Protein AF-A0A2T2XIF0-F1 (afdb_monomer_lite)

Organism: NCBI:txid453960

Sequence (119 aa):
MESYVVDMETAVRLLPELEDFLNPTNQALRNINMGKMDHLPYYHAVPEIHVFMQAELSPQGPGRPPAVGHWQLLITKDNEPFQVCLHGKIKGSAERAEVIFVCPNSEAEELVAREAKKS

pLDDT: mean 72.44, std 9.84, range [50.06, 86.56]

Radius of gyration: 15.43 Å; chains: 1; bounding box: 38×29×46 Å

Foldseek 3Di:
DDKDWADPVLVCVLPVVCPVPVVVVVVCVVCLQVLNPDDDPDDDDDVQKDKDKDFDWADPDPPGGTHGQKMKIWIGGPPQQWIWIWIWHDDPPDIDTIIMIGHPDPVNVVSSVVSRVVD

Structure (mmCIF, N/CA/C/O backbone):
data_AF-A0A2T2XIF0-F1
#
_entry.id   AF-A0A2T2XIF0-F1
#
loop_
_atom_site.group_PDB
_atom_site.id
_atom_site.type_symbol
_atom_site.label_atom_id
_atom_site.label_alt_id
_atom_site.label_comp_id
_atom_site.label_asym_id
_atom_site.label_entity_id
_atom_site.label_seq_id
_atom_site.pdbx_PDB_ins_code
_atom_site.Cartn_x
_atom_site.Cartn_y
_atom_site.Cartn_z
_atom_site.occupancy
_atom_site.B_iso_or_equiv
_atom_site.auth_seq_id
_atom_site.auth_comp_id
_atom_site.auth_asym_id
_atom_site.auth_atom_id
_atom_site.pdbx_PDB_model_num
ATOM 1 N N . MET A 1 1 ? -4.756 14.464 10.031 1.00 56.12 1 MET A N 1
ATOM 2 C CA . MET A 1 1 ? -4.453 13.132 9.486 1.00 56.12 1 MET A CA 1
ATOM 3 C C . MET A 1 1 ? -3.120 12.751 10.077 1.00 56.12 1 MET A C 1
ATOM 5 O O . MET A 1 1 ? -2.102 13.282 9.643 1.00 56.12 1 MET A O 1
ATOM 9 N N . GLU A 1 2 ? -3.157 11.980 11.156 1.00 66.81 2 GLU A N 1
ATOM 10 C CA . GLU A 1 2 ? -1.947 11.447 11.769 1.00 66.81 2 GLU A CA 1
ATOM 11 C C . GLU A 1 2 ? -1.558 10.131 11.090 1.00 66.81 2 GLU A C 1
ATOM 13 O O . GLU A 1 2 ? -2.391 9.427 10.510 1.00 66.81 2 GLU A O 1
ATOM 18 N N . SER A 1 3 ? -0.262 9.832 11.106 1.00 69.88 3 SER A N 1
ATOM 19 C CA . SER A 1 3 ? 0.300 8.649 10.464 1.00 69.88 3 SER A CA 1
ATOM 20 C C . SER A 1 3 ? 1.213 7.910 11.430 1.00 69.88 3 SER A C 1
ATOM 22 O O . SER A 1 3 ? 2.101 8.529 12.019 1.00 69.88 3 SER A O 1
ATOM 24 N N . TYR A 1 4 ? 1.036 6.596 11.541 1.00 71.56 4 TYR A N 1
ATOM 25 C CA . TYR A 1 4 ? 1.831 5.741 12.421 1.00 71.56 4 TYR A CA 1
ATOM 26 C C . TYR A 1 4 ? 2.766 4.877 11.591 1.00 71.56 4 TYR A C 1
ATOM 28 O O . TYR A 1 4 ? 2.304 4.105 10.756 1.00 71.56 4 TYR A O 1
ATOM 36 N N . VAL A 1 5 ? 4.073 4.989 11.826 1.00 74.56 5 VAL A N 1
ATOM 37 C CA . VAL A 1 5 ? 5.046 4.046 11.263 1.00 74.56 5 VAL A CA 1
ATOM 38 C C . VAL A 1 5 ? 5.090 2.830 12.176 1.00 74.56 5 VAL A C 1
ATOM 40 O O . VAL A 1 5 ? 5.377 2.972 13.365 1.00 74.56 5 VAL A O 1
ATOM 43 N N . VAL A 1 6 ? 4.821 1.650 11.632 1.00 71.69 6 VAL A N 1
ATOM 44 C CA . VAL A 1 6 ? 4.910 0.388 12.371 1.00 71.69 6 VAL A CA 1
ATOM 45 C C . VAL A 1 6 ? 5.764 -0.619 11.607 1.00 71.69 6 VAL A C 1
ATOM 47 O O . VAL A 1 6 ? 6.009 -0.480 10.407 1.00 71.69 6 VAL A O 1
ATOM 50 N N . ASP A 1 7 ? 6.262 -1.624 12.319 1.00 75.38 7 ASP A N 1
ATOM 51 C CA . ASP A 1 7 ? 6.956 -2.748 11.700 1.00 75.38 7 ASP A CA 1
ATOM 52 C C . ASP A 1 7 ? 5.975 -3.705 10.991 1.00 75.38 7 ASP A C 1
ATOM 54 O O . ASP A 1 7 ? 4.753 -3.638 11.152 1.00 75.38 7 ASP A O 1
ATOM 58 N N . MET A 1 8 ? 6.522 -4.603 10.167 1.00 71.38 8 MET A N 1
ATOM 59 C CA . MET A 1 8 ? 5.719 -5.561 9.400 1.00 71.38 8 MET A CA 1
ATOM 60 C C . MET A 1 8 ? 4.955 -6.536 10.308 1.00 71.38 8 MET A C 1
ATOM 62 O O . MET A 1 8 ? 3.833 -6.916 9.991 1.00 71.38 8 MET A O 1
ATOM 66 N N . GLU A 1 9 ? 5.533 -6.911 11.451 1.00 74.88 9 GLU A N 1
ATOM 67 C CA . GLU A 1 9 ? 4.900 -7.821 12.411 1.00 74.88 9 GLU A CA 1
ATOM 68 C C . GLU A 1 9 ? 3.623 -7.206 13.001 1.00 74.88 9 GLU A C 1
ATOM 70 O O . GLU A 1 9 ? 2.576 -7.848 13.077 1.00 74.88 9 GLU A O 1
ATOM 75 N N . THR A 1 10 ? 3.676 -5.921 13.345 1.00 75.94 10 THR A N 1
ATOM 76 C CA . THR A 1 10 ? 2.530 -5.147 13.823 1.00 75.94 10 THR A CA 1
ATOM 77 C C . THR A 1 10 ? 1.476 -4.983 12.735 1.00 75.94 10 THR A C 1
ATOM 79 O O . THR A 1 10 ? 0.287 -5.110 13.023 1.00 75.94 10 THR A O 1
ATOM 82 N N . ALA A 1 11 ? 1.891 -4.759 11.485 1.00 74.75 11 ALA A N 1
ATOM 83 C CA . ALA A 1 11 ? 0.965 -4.665 10.362 1.00 74.75 11 ALA A CA 1
ATOM 84 C C . ALA A 1 11 ? 0.199 -5.977 10.125 1.00 74.75 11 ALA A C 1
ATOM 86 O O . ALA A 1 11 ? -1.016 -5.947 9.946 1.00 74.75 11 ALA A O 1
ATOM 87 N N . VAL A 1 12 ? 0.887 -7.122 10.203 1.00 77.25 12 VAL A N 1
ATOM 88 C CA . VAL A 1 12 ? 0.269 -8.453 10.102 1.00 77.25 12 VAL A CA 1
ATOM 89 C C . VAL A 1 12 ? -0.667 -8.729 11.279 1.00 77.25 12 VAL A C 1
ATOM 91 O O . VAL A 1 12 ? -1.747 -9.260 11.075 1.00 77.25 12 VAL A O 1
ATOM 94 N N . ARG A 1 13 ? -0.334 -8.326 12.512 1.00 79.44 13 ARG A N 1
ATOM 95 C CA . ARG A 1 13 ? -1.270 -8.478 13.647 1.00 79.44 13 ARG A CA 1
ATOM 96 C C . ARG A 1 13 ? -2.560 -7.678 13.475 1.00 79.44 13 ARG A C 1
ATOM 98 O O . ARG A 1 13 ? -3.613 -8.135 13.911 1.00 79.44 13 ARG A O 1
ATOM 105 N N . LEU A 1 14 ? -2.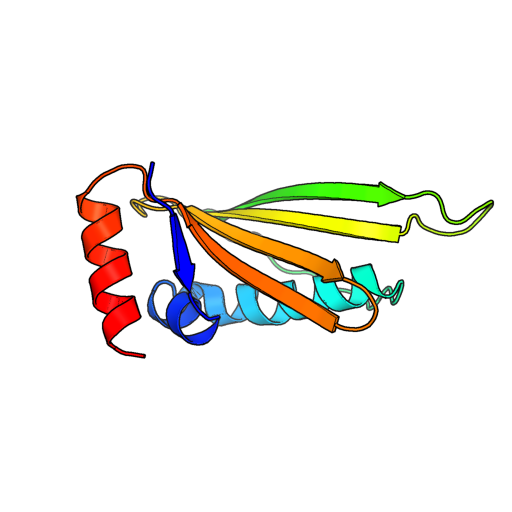465 -6.486 12.889 1.00 73.31 14 LEU A N 1
ATOM 106 C CA . LEU A 1 14 ? -3.614 -5.621 12.621 1.00 73.31 14 LEU A CA 1
ATOM 107 C C . LEU A 1 14 ? -4.482 -6.148 11.474 1.00 73.31 14 LEU A C 1
ATOM 109 O O . LEU A 1 14 ? -5.691 -5.950 11.502 1.00 73.31 14 LEU A O 1
ATOM 113 N N . LEU A 1 15 ? -3.867 -6.810 10.494 1.00 73.50 15 LEU A N 1
ATOM 114 C CA . LEU A 1 15 ? -4.517 -7.335 9.295 1.00 73.50 15 LEU A CA 1
ATOM 115 C C . LEU A 1 15 ? -3.992 -8.750 8.984 1.00 73.50 15 LEU A C 1
ATOM 117 O O . LEU A 1 15 ? -3.238 -8.931 8.021 1.00 73.50 15 LEU A O 1
ATOM 121 N N . PRO A 1 16 ? -4.331 -9.760 9.804 1.00 73.00 16 PRO A N 1
ATOM 122 C CA . PRO A 1 16 ? -3.759 -11.105 9.689 1.00 73.00 16 PRO A CA 1
ATOM 123 C C . PRO A 1 16 ? -4.098 -11.778 8.359 1.00 73.00 16 PRO A C 1
ATOM 125 O O . PRO A 1 16 ? -3.279 -12.498 7.797 1.00 73.00 16 PRO A O 1
ATOM 128 N N . GLU A 1 17 ? -5.262 -11.478 7.788 1.00 70.06 17 GLU A N 1
ATOM 129 C CA . GLU A 1 17 ? -5.657 -11.918 6.449 1.00 70.06 17 GLU A CA 1
ATOM 130 C C . GLU A 1 17 ? -4.758 -11.381 5.323 1.00 70.06 17 GLU A C 1
ATOM 132 O O . GLU A 1 17 ? -4.811 -11.885 4.202 1.00 70.06 17 GLU A O 1
ATOM 137 N N . LEU A 1 18 ? -3.926 -10.374 5.605 1.00 69.69 18 LEU A N 1
ATOM 138 C CA . LEU A 1 18 ? -2.982 -9.811 4.648 1.00 69.69 18 LEU A CA 1
ATOM 139 C C . LEU A 1 18 ? -1.570 -10.375 4.782 1.00 69.69 18 LEU A C 1
ATOM 141 O O . LEU A 1 18 ? -0.707 -9.956 4.016 1.00 69.69 18 LEU A O 1
ATOM 145 N N . GLU A 1 19 ? -1.292 -11.304 5.698 1.00 73.38 19 GLU A N 1
ATOM 146 C CA . GLU A 1 19 ? 0.057 -11.862 5.880 1.00 73.38 19 GLU A CA 1
ATOM 147 C C . GLU A 1 19 ? 0.624 -12.446 4.576 1.00 73.38 19 GLU A C 1
ATOM 149 O O . GLU A 1 19 ? 1.717 -12.069 4.132 1.00 73.38 19 GLU A O 1
ATOM 154 N N . ASP A 1 20 ? -0.177 -13.285 3.915 1.00 68.75 20 ASP A N 1
ATOM 155 C CA . ASP A 1 20 ? 0.149 -13.937 2.642 1.00 68.75 20 ASP A CA 1
ATOM 156 C C . ASP A 1 20 ? 0.221 -12.955 1.461 1.00 68.75 20 ASP A C 1
ATOM 158 O O . ASP A 1 20 ? 0.689 -13.305 0.376 1.00 68.75 20 ASP A O 1
ATOM 162 N N . PHE A 1 21 ? -0.208 -11.707 1.664 1.00 70.00 21 PHE A N 1
ATOM 163 C CA . PHE A 1 21 ? -0.114 -10.634 0.684 1.00 70.00 21 PHE A CA 1
ATOM 164 C C . PHE A 1 21 ? 1.075 -9.705 0.966 1.00 70.00 21 PHE A C 1
ATOM 166 O O . PHE A 1 21 ? 1.902 -9.480 0.082 1.00 70.00 21 PHE A O 1
ATOM 173 N N . LEU A 1 22 ? 1.203 -9.180 2.186 1.00 67.62 22 LEU A N 1
ATOM 174 C CA . LEU A 1 22 ? 2.167 -8.145 2.570 1.00 67.62 22 LEU A CA 1
ATOM 175 C C . LEU A 1 22 ? 3.611 -8.641 2.497 1.00 67.62 22 LEU A C 1
ATOM 177 O O . LEU A 1 22 ? 4.472 -7.940 1.959 1.00 67.62 22 LEU A O 1
ATOM 181 N N . ASN A 1 23 ? 3.880 -9.855 2.986 1.00 69.31 23 ASN A N 1
ATOM 182 C CA . ASN A 1 23 ? 5.233 -10.409 3.009 1.00 69.31 23 ASN A CA 1
ATOM 183 C C . ASN A 1 23 ? 5.765 -10.690 1.586 1.00 69.31 23 ASN A C 1
ATOM 185 O O . ASN A 1 23 ? 6.829 -10.158 1.238 1.00 69.31 23 ASN A O 1
ATOM 189 N N . PRO A 1 24 ? 5.041 -11.425 0.712 1.00 67.62 24 PRO A N 1
ATOM 190 C CA . PRO A 1 24 ? 5.465 -11.624 -0.675 1.00 67.62 24 PRO A CA 1
ATOM 191 C C . PRO A 1 24 ? 5.500 -10.328 -1.487 1.00 67.62 24 PRO A C 1
ATOM 193 O O . PRO A 1 24 ? 6.420 -10.139 -2.281 1.00 67.62 24 PRO A O 1
ATOM 196 N N . THR A 1 25 ? 4.556 -9.408 -1.262 1.00 69.12 25 THR A N 1
ATOM 197 C CA . THR A 1 25 ? 4.512 -8.110 -1.953 1.00 69.12 25 THR A CA 1
ATOM 198 C C . THR A 1 25 ? 5.732 -7.261 -1.611 1.00 69.12 25 THR A C 1
ATOM 200 O O . THR A 1 25 ? 6.410 -6.767 -2.512 1.00 69.12 25 THR A O 1
ATOM 203 N N . ASN A 1 26 ? 6.091 -7.152 -0.329 1.00 67.94 26 ASN A N 1
ATOM 204 C CA . ASN A 1 26 ? 7.296 -6.440 0.090 1.00 67.94 26 ASN A CA 1
ATOM 205 C C . ASN A 1 26 ? 8.561 -7.062 -0.529 1.00 67.94 26 ASN A C 1
ATOM 207 O O . ASN A 1 26 ? 9.413 -6.349 -1.061 1.00 67.94 26 ASN A O 1
ATOM 211 N N . GLN A 1 27 ? 8.670 -8.394 -0.529 1.00 68.69 27 GLN A N 1
ATOM 212 C CA . GLN A 1 27 ? 9.803 -9.091 -1.141 1.00 68.69 27 GLN A CA 1
ATOM 213 C C . GLN A 1 27 ? 9.880 -8.862 -2.660 1.00 68.69 27 GLN A C 1
ATOM 215 O O . GLN A 1 27 ? 10.956 -8.582 -3.192 1.00 68.69 27 GLN A O 1
ATOM 220 N N . ALA A 1 28 ? 8.750 -8.933 -3.362 1.00 65.69 28 ALA A N 1
ATOM 221 C CA . ALA A 1 28 ? 8.678 -8.727 -4.803 1.00 65.69 28 ALA A CA 1
ATOM 222 C C . ALA A 1 28 ? 9.056 -7.301 -5.212 1.00 65.69 28 ALA A C 1
ATOM 224 O O . ALA A 1 28 ? 9.797 -7.103 -6.173 1.00 65.69 28 ALA A O 1
ATOM 225 N N . LEU A 1 29 ? 8.613 -6.299 -4.453 1.00 67.69 29 LEU A N 1
ATOM 226 C CA . LEU A 1 29 ? 8.956 -4.900 -4.710 1.00 67.69 29 LEU A CA 1
ATOM 227 C C . LEU A 1 29 ? 10.439 -4.615 -4.463 1.00 67.69 29 LEU A C 1
ATOM 229 O O . LEU A 1 29 ? 11.048 -3.840 -5.201 1.00 67.69 29 LEU A O 1
ATOM 233 N N . ARG A 1 30 ? 11.057 -5.279 -3.477 1.00 66.00 30 ARG A N 1
ATOM 234 C CA . ARG A 1 30 ? 12.518 -5.243 -3.284 1.00 66.00 30 ARG A CA 1
ATOM 235 C C . ARG A 1 30 ? 13.259 -5.874 -4.467 1.00 66.00 30 ARG A C 1
ATOM 237 O O . ARG A 1 30 ? 14.277 -5.346 -4.909 1.00 66.00 30 ARG A O 1
ATOM 244 N N . ASN A 1 31 ? 12.723 -6.947 -5.048 1.00 64.94 31 ASN A N 1
ATOM 245 C CA . ASN A 1 31 ? 13.307 -7.563 -6.242 1.00 64.94 31 ASN A CA 1
ATOM 246 C C . ASN A 1 31 ? 13.165 -6.660 -7.485 1.00 64.94 31 ASN A C 1
ATOM 248 O O . ASN A 1 31 ? 14.144 -6.489 -8.218 1.00 64.94 31 ASN A O 1
ATOM 252 N N . ILE A 1 32 ? 12.015 -5.992 -7.659 1.00 63.09 32 ILE A N 1
ATOM 253 C CA . ILE A 1 32 ? 11.794 -4.961 -8.694 1.00 63.09 32 ILE A CA 1
ATOM 254 C C . ILE A 1 32 ? 12.815 -3.822 -8.553 1.00 63.09 32 ILE A C 1
ATOM 256 O O . ILE A 1 32 ? 13.446 -3.434 -9.537 1.00 63.09 32 ILE A O 1
ATOM 260 N N . ASN A 1 33 ? 13.041 -3.339 -7.329 1.00 61.47 33 ASN A N 1
ATOM 261 C CA . ASN A 1 33 ? 14.046 -2.320 -7.011 1.00 61.47 33 ASN A CA 1
ATOM 262 C C . ASN A 1 33 ? 15.471 -2.711 -7.451 1.00 61.47 33 ASN A C 1
ATOM 264 O O . ASN A 1 33 ? 16.262 -1.848 -7.828 1.00 61.47 33 ASN A O 1
ATOM 268 N N . MET A 1 34 ? 15.797 -4.006 -7.450 1.00 60.00 34 MET A N 1
ATOM 269 C CA . MET A 1 34 ? 17.093 -4.529 -7.894 1.00 60.00 34 MET A CA 1
ATOM 270 C C . MET A 1 34 ? 17.138 -4.934 -9.377 1.00 60.00 34 MET A C 1
ATOM 272 O O . MET A 1 34 ? 18.141 -5.490 -9.827 1.00 60.00 34 MET A O 1
ATOM 276 N N . GLY A 1 35 ? 16.072 -4.695 -10.148 1.00 55.06 35 GLY A N 1
ATOM 277 C CA . GLY A 1 35 ? 15.981 -5.138 -11.543 1.00 55.06 35 GLY A CA 1
ATOM 278 C C . GLY A 1 35 ? 15.932 -6.663 -11.701 1.00 55.06 35 GLY A C 1
ATOM 279 O O . GLY A 1 35 ? 16.134 -7.175 -12.803 1.00 55.06 35 GLY A O 1
ATOM 280 N N . LYS A 1 36 ? 15.6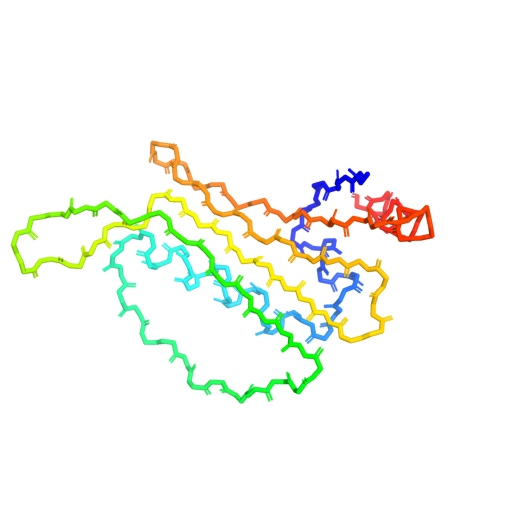67 -7.397 -10.612 1.00 56.62 36 LYS A N 1
ATOM 281 C CA . LYS A 1 36 ? 15.407 -8.835 -10.638 1.00 56.62 36 LYS A CA 1
ATOM 282 C C . LYS A 1 36 ? 13.924 -9.019 -10.929 1.00 56.62 36 LYS A C 1
ATOM 284 O O . LYS A 1 36 ? 13.088 -8.882 -10.041 1.00 56.62 36 LYS A O 1
ATOM 289 N N . MET A 1 37 ? 13.596 -9.283 -12.190 1.00 52.50 37 MET A N 1
ATOM 290 C CA . MET A 1 37 ? 12.246 -9.700 -12.562 1.00 52.50 37 MET A CA 1
ATOM 291 C C . MET A 1 37 ? 12.052 -11.161 -12.161 1.00 52.50 37 MET A C 1
ATOM 293 O O . MET A 1 37 ? 12.125 -12.054 -13.000 1.00 52.50 37 MET A O 1
ATOM 297 N N . ASP A 1 38 ? 11.847 -11.406 -10.869 1.00 53.78 38 ASP A N 1
ATOM 298 C CA . ASP A 1 38 ? 11.310 -12.691 -10.441 1.00 53.78 38 ASP A CA 1
ATOM 299 C C . ASP A 1 38 ? 9.834 -12.745 -10.837 1.00 53.78 38 ASP A C 1
ATOM 301 O O . ASP A 1 38 ? 9.080 -11.787 -10.645 1.00 53.78 38 ASP A O 1
ATOM 305 N N . HIS A 1 39 ? 9.429 -13.862 -11.439 1.00 51.91 39 HIS A N 1
ATOM 306 C CA . HIS A 1 39 ? 8.036 -14.108 -11.776 1.00 51.91 39 HIS A CA 1
ATOM 307 C C . HIS A 1 39 ? 7.205 -14.096 -10.493 1.00 51.91 39 HIS A C 1
ATOM 309 O O . HIS A 1 39 ? 7.329 -14.986 -9.653 1.00 51.91 39 HIS A O 1
ATOM 315 N N . LEU A 1 40 ? 6.355 -13.082 -10.351 1.00 53.44 40 LEU A N 1
ATOM 316 C CA . LEU A 1 40 ? 5.322 -13.083 -9.329 1.00 53.44 40 LEU A CA 1
ATOM 317 C C . LEU A 1 40 ? 4.359 -14.247 -9.604 1.00 53.44 40 LEU A C 1
ATOM 319 O O . LEU A 1 40 ? 3.944 -14.420 -10.756 1.00 53.44 40 LEU A O 1
ATOM 323 N N . PRO A 1 41 ? 3.984 -15.040 -8.585 1.00 55.31 41 PRO A N 1
ATOM 324 C CA . PRO A 1 41 ? 2.869 -15.964 -8.711 1.00 55.31 41 PRO A CA 1
ATOM 325 C C . PRO A 1 4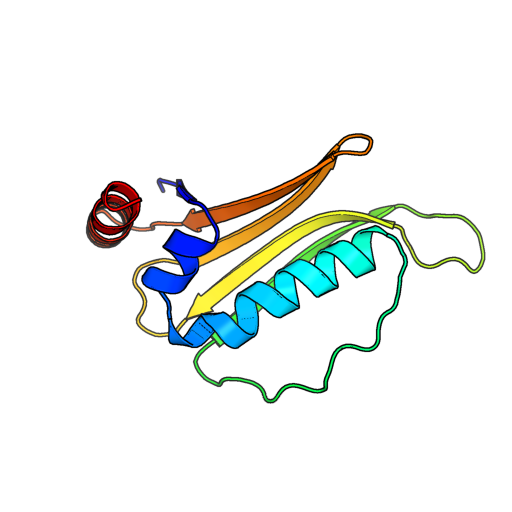1 ? 1.624 -15.206 -9.180 1.00 55.31 41 PRO A C 1
ATOM 327 O O . PRO A 1 41 ? 1.392 -14.061 -8.791 1.00 55.31 41 PRO A O 1
ATOM 330 N N . TYR A 1 42 ? 0.815 -15.836 -10.026 1.00 51.66 42 TYR A N 1
ATOM 331 C CA . TYR A 1 42 ? -0.495 -15.291 -10.355 1.00 51.66 42 TYR A CA 1
ATOM 332 C C . TYR A 1 42 ? -1.392 -15.431 -9.124 1.00 51.66 42 TYR A C 1
ATOM 334 O O . TYR A 1 42 ? -1.754 -16.543 -8.747 1.00 51.66 42 TYR A O 1
ATOM 342 N N . TYR A 1 43 ? -1.725 -14.307 -8.495 1.00 63.66 43 TYR A N 1
ATOM 343 C CA . TYR A 1 43 ? -2.651 -14.261 -7.367 1.00 63.66 43 TYR A CA 1
ATOM 344 C C . TYR A 1 43 ? -4.068 -13.939 -7.843 1.00 63.66 43 TYR A C 1
ATOM 346 O O . TYR A 1 43 ? -4.269 -13.237 -8.838 1.00 63.66 43 TYR A O 1
ATOM 354 N N . HIS A 1 44 ? -5.060 -14.450 -7.117 1.00 63.28 44 HIS A N 1
ATOM 355 C CA . HIS A 1 44 ? -6.447 -14.041 -7.295 1.00 63.28 44 HIS A CA 1
ATOM 356 C C . HIS A 1 44 ? -6.679 -12.692 -6.612 1.00 63.28 44 HIS A C 1
ATOM 358 O O . HIS A 1 44 ? -6.137 -12.437 -5.538 1.00 63.28 44 HIS A O 1
ATOM 364 N N . ALA A 1 45 ? -7.484 -11.831 -7.237 1.00 67.12 45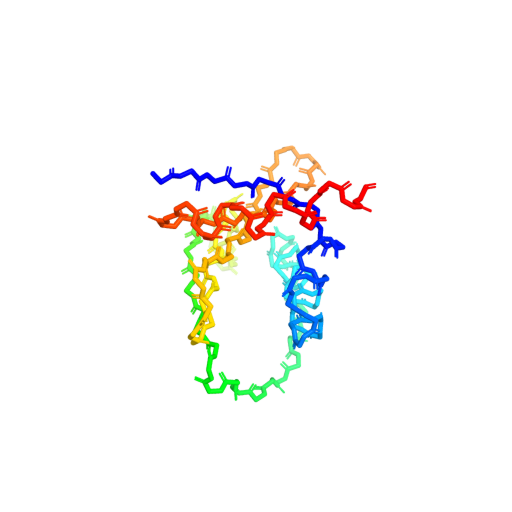 ALA A N 1
ATOM 365 C CA . ALA A 1 45 ? -7.916 -10.595 -6.601 1.00 67.12 45 ALA A CA 1
ATOM 366 C C . ALA A 1 45 ? -8.739 -10.923 -5.349 1.00 67.12 45 ALA A C 1
ATOM 368 O O . ALA A 1 45 ? -9.644 -11.757 -5.409 1.00 67.12 45 ALA A O 1
ATOM 369 N N . VAL A 1 46 ? -8.432 -10.249 -4.244 1.00 77.25 46 VAL A N 1
ATOM 370 C CA . VAL A 1 46 ? -9.256 -10.258 -3.034 1.00 77.25 46 VAL A CA 1
ATOM 371 C C . VAL A 1 46 ? -10.240 -9.088 -3.162 1.00 77.25 46 VAL A C 1
ATOM 373 O O . VAL A 1 46 ? -9.778 -7.948 -3.219 1.00 77.25 46 VAL A O 1
ATOM 376 N N . PRO A 1 47 ? -11.555 -9.334 -3.304 1.00 74.69 47 PRO A N 1
ATOM 377 C CA . PRO A 1 47 ? -12.527 -8.307 -3.693 1.00 74.69 47 PRO A CA 1
ATOM 378 C C . PRO A 1 47 ? -12.551 -7.059 -2.805 1.00 74.69 47 PRO A C 1
ATOM 380 O O . PRO A 1 47 ? -12.726 -5.958 -3.314 1.00 74.69 47 PRO A O 1
ATOM 383 N N . GLU A 1 48 ? -12.362 -7.246 -1.504 1.00 84.06 48 GLU A N 1
ATOM 384 C CA . GLU A 1 48 ? -12.417 -6.217 -0.467 1.00 84.06 48 GLU A CA 1
ATOM 385 C C . GLU A 1 48 ? -11.100 -5.451 -0.283 1.00 84.06 48 GLU A C 1
ATOM 387 O O . GLU A 1 48 ? -11.023 -4.566 0.567 1.00 84.06 48 GLU A O 1
ATOM 392 N N . ILE A 1 49 ? -10.048 -5.800 -1.033 1.00 80.88 49 ILE A N 1
ATOM 393 C CA . ILE A 1 49 ? -8.740 -5.146 -0.962 1.00 80.88 49 ILE A CA 1
ATOM 394 C C . ILE A 1 49 ? -8.494 -4.377 -2.253 1.00 80.88 49 ILE A C 1
ATOM 396 O O . ILE A 1 49 ? -8.417 -4.941 -3.346 1.00 80.88 49 ILE A O 1
ATOM 400 N N . HIS A 1 50 ? -8.248 -3.081 -2.112 1.00 82.56 50 HIS A N 1
ATOM 401 C CA . HIS A 1 50 ? -7.798 -2.232 -3.202 1.00 82.56 50 HIS A CA 1
ATOM 402 C C . HIS A 1 50 ? -6.356 -1.798 -2.971 1.00 82.56 50 HIS A C 1
ATOM 404 O O . HIS A 1 50 ? -5.972 -1.392 -1.875 1.00 82.56 50 HIS A O 1
ATOM 410 N N . VAL A 1 51 ? -5.553 -1.879 -4.029 1.00 82.69 51 VAL A N 1
ATOM 411 C CA . VAL A 1 51 ? -4.132 -1.535 -3.995 1.00 82.69 51 VAL A CA 1
ATOM 412 C C . VAL A 1 51 ? -3.855 -0.504 -5.076 1.00 82.69 51 VAL A C 1
ATOM 414 O O . VAL A 1 51 ? -4.130 -0.733 -6.254 1.00 82.69 51 VAL A O 1
ATOM 417 N N . PHE A 1 52 ? -3.288 0.627 -4.678 1.00 83.56 52 PHE A N 1
ATOM 418 C CA . PHE A 1 52 ? -2.816 1.672 -5.571 1.00 83.56 52 PHE A CA 1
ATOM 419 C C . PHE A 1 52 ? -1.300 1.794 -5.454 1.00 83.56 52 PHE A C 1
ATOM 421 O O . PHE A 1 52 ? -0.770 2.007 -4.365 1.00 83.56 52 PHE A O 1
ATOM 428 N N . MET A 1 53 ? -0.601 1.674 -6.582 1.00 82.12 53 MET A N 1
ATOM 429 C CA . MET A 1 53 ? 0.849 1.828 -6.646 1.00 82.12 53 MET A CA 1
ATOM 430 C C . MET A 1 53 ? 1.226 3.150 -7.297 1.00 82.12 53 MET A C 1
ATOM 432 O O . MET A 1 53 ? 0.811 3.440 -8.418 1.00 82.12 53 MET A O 1
ATOM 436 N N . GLN A 1 54 ? 2.103 3.892 -6.631 1.00 80.94 54 GLN A N 1
ATOM 437 C CA . GLN A 1 54 ? 2.818 5.019 -7.207 1.00 80.94 54 GLN A CA 1
ATOM 438 C C . GLN A 1 54 ? 4.319 4.749 -7.140 1.00 80.94 54 GLN A C 1
ATOM 440 O O . GLN A 1 54 ? 4.840 4.334 -6.109 1.00 80.94 54 GLN A O 1
ATOM 445 N N . ALA A 1 55 ? 5.025 4.975 -8.244 1.00 79.44 55 ALA A N 1
ATOM 446 C CA . ALA A 1 55 ? 6.460 4.747 -8.324 1.00 79.44 55 ALA A CA 1
ATOM 447 C C . ALA A 1 55 ? 7.148 5.840 -9.141 1.00 79.44 55 ALA A C 1
ATOM 449 O O . ALA A 1 55 ? 6.667 6.237 -10.202 1.00 79.44 55 ALA A O 1
ATOM 450 N N . GLU A 1 56 ? 8.299 6.296 -8.654 1.00 76.50 56 GLU A N 1
ATOM 451 C CA . GLU A 1 56 ? 9.203 7.161 -9.402 1.00 76.50 56 GLU A CA 1
ATOM 452 C C . GLU A 1 56 ? 10.163 6.307 -10.228 1.00 76.50 56 GLU A C 1
ATOM 454 O O . GLU A 1 56 ? 10.972 5.535 -9.697 1.00 76.50 56 GLU A O 1
ATOM 459 N N . LEU A 1 57 ? 10.068 6.466 -11.547 1.00 75.38 57 LEU A N 1
ATOM 460 C CA . LEU A 1 57 ? 10.848 5.713 -12.517 1.00 75.38 57 LEU A CA 1
ATOM 461 C C . LEU A 1 57 ? 12.018 6.550 -13.030 1.00 75.38 57 LEU A C 1
ATOM 463 O O . LEU A 1 57 ? 11.835 7.656 -13.534 1.00 75.38 57 LEU A O 1
ATOM 467 N N . SER A 1 58 ? 13.226 5.996 -12.941 1.00 72.81 58 SER A N 1
ATOM 468 C CA . SER A 1 58 ? 14.443 6.600 -13.490 1.00 72.81 58 SER A CA 1
ATOM 469 C C . SER A 1 58 ? 14.920 5.842 -14.734 1.00 72.81 58 SER A C 1
ATOM 471 O O . SER A 1 58 ? 15.048 4.614 -14.682 1.00 72.81 58 SER A O 1
ATOM 473 N N . PRO A 1 59 ? 15.223 6.528 -15.853 1.00 76.62 59 PRO A N 1
ATOM 474 C CA . PRO A 1 59 ? 15.779 5.880 -17.038 1.00 76.62 59 PRO A CA 1
ATOM 475 C C . PRO A 1 59 ? 17.124 5.201 -16.735 1.00 76.62 59 PRO A C 1
ATOM 477 O O . PRO A 1 59 ? 17.978 5.792 -16.080 1.00 76.62 59 PRO A O 1
ATOM 480 N N . GLN A 1 60 ? 17.347 3.993 -17.265 1.00 71.38 60 GLN A N 1
ATOM 481 C CA . GLN A 1 60 ? 18.627 3.268 -17.141 1.00 71.38 60 GLN A CA 1
ATOM 482 C C . GLN A 1 60 ? 19.414 3.147 -18.460 1.00 71.38 60 GLN A C 1
ATOM 484 O O . GLN A 1 60 ? 20.413 2.430 -18.537 1.00 71.38 60 GLN A O 1
ATOM 489 N N . GLY A 1 61 ? 18.977 3.856 -19.502 1.00 75.50 61 GLY A N 1
ATOM 490 C CA . GLY A 1 61 ? 19.542 3.782 -20.849 1.00 75.50 61 GLY A CA 1
ATOM 491 C C . GLY A 1 61 ? 18.751 2.870 -21.800 1.00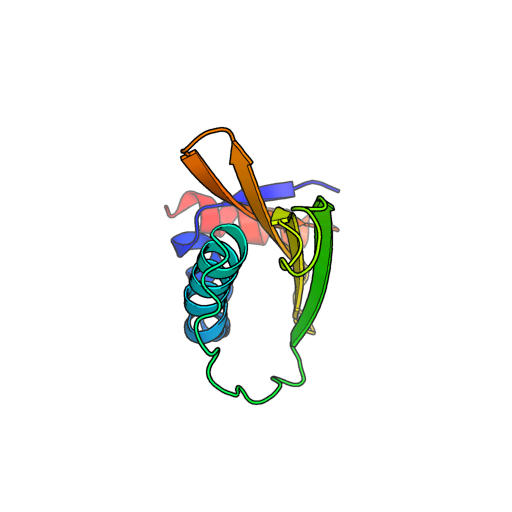 75.50 61 GLY A C 1
ATOM 492 O O . GLY A 1 61 ? 17.740 2.283 -21.409 1.00 75.50 61 GLY A O 1
ATOM 493 N N . PRO A 1 62 ? 19.174 2.774 -23.073 1.00 75.56 62 PRO A N 1
ATOM 494 C CA . PRO A 1 62 ? 18.415 2.082 -24.113 1.00 75.56 62 PRO A CA 1
ATOM 495 C C . PRO A 1 62 ? 18.283 0.579 -23.837 1.00 75.56 62 PRO A C 1
ATOM 497 O O . PRO A 1 62 ? 19.270 -0.090 -23.539 1.00 75.56 62 PRO A O 1
ATOM 500 N N . GLY A 1 63 ? 17.065 0.043 -23.964 1.00 74.56 63 GLY A N 1
ATOM 501 C CA . GLY A 1 63 ? 16.790 -1.395 -23.845 1.00 74.56 63 GLY A CA 1
ATOM 502 C C . GLY A 1 63 ? 16.826 -1.958 -22.420 1.00 74.56 63 GLY A C 1
ATOM 503 O O . GLY A 1 63 ? 16.733 -3.172 -22.256 1.00 74.56 63 GLY A O 1
ATOM 504 N N . ARG A 1 64 ? 16.953 -1.107 -21.394 1.00 65.25 64 ARG A N 1
ATOM 505 C CA . ARG A 1 64 ? 16.898 -1.516 -19.984 1.00 65.25 64 ARG A CA 1
ATOM 506 C C . ARG A 1 64 ? 15.582 -1.075 -19.341 1.00 65.25 64 ARG A C 1
ATOM 508 O O . ARG A 1 64 ? 15.125 0.033 -19.632 1.00 65.25 64 ARG A O 1
ATOM 515 N N . PRO A 1 65 ? 14.978 -1.899 -18.467 1.00 64.12 65 PRO A N 1
ATOM 516 C CA . PRO A 1 65 ? 13.825 -1.471 -17.688 1.00 64.12 65 PRO A CA 1
ATOM 517 C C . PRO A 1 65 ? 14.200 -0.281 -16.783 1.00 64.12 65 PRO A C 1
ATOM 519 O O . PRO A 1 65 ? 15.352 -0.177 -16.348 1.00 64.12 65 PRO A O 1
ATOM 522 N N . PRO A 1 66 ? 13.258 0.641 -16.515 1.00 65.94 66 PRO A N 1
ATOM 523 C CA . PRO A 1 66 ? 13.509 1.764 -15.625 1.00 65.94 66 PRO A CA 1
ATOM 524 C C . PRO A 1 66 ? 13.787 1.281 -14.199 1.00 65.94 66 PRO A C 1
ATOM 526 O O . PRO A 1 66 ? 13.205 0.303 -13.732 1.00 65.94 66 PRO A O 1
ATOM 529 N N . ALA A 1 67 ? 14.661 1.999 -13.497 1.00 68.38 67 ALA A N 1
ATOM 530 C CA . ALA A 1 67 ? 14.883 1.779 -12.075 1.00 68.38 67 ALA A CA 1
ATOM 531 C C . ALA A 1 67 ? 13.688 2.328 -11.298 1.00 68.38 67 ALA A C 1
ATOM 533 O O . ALA A 1 67 ? 13.267 3.458 -11.557 1.00 68.38 67 ALA A O 1
ATOM 534 N N . VAL A 1 68 ? 13.213 1.585 -10.304 1.00 68.56 68 VAL A N 1
ATOM 535 C CA . VAL A 1 68 ? 12.290 2.120 -9.303 1.00 68.56 68 VAL A CA 1
ATOM 536 C C . VAL A 1 68 ? 13.129 2.653 -8.141 1.00 68.56 68 VAL A C 1
ATOM 538 O O . VAL A 1 68 ? 13.760 1.884 -7.422 1.00 68.56 68 VAL A O 1
ATOM 541 N N . GLY A 1 69 ? 13.215 3.978 -8.001 1.00 65.62 69 GLY A N 1
ATOM 542 C CA . GLY A 1 69 ? 14.005 4.610 -6.930 1.00 65.62 69 GLY A CA 1
ATOM 543 C C . GLY A 1 69 ? 13.218 4.780 -5.628 1.00 65.62 69 GLY A C 1
ATOM 544 O O . GLY A 1 69 ? 13.750 4.605 -4.527 1.00 65.62 69 GLY A O 1
ATOM 545 N N . HIS A 1 70 ? 11.934 5.104 -5.772 1.00 73.25 70 HIS A N 1
ATOM 546 C CA . HIS A 1 70 ? 10.971 5.286 -4.696 1.00 73.25 70 HIS A CA 1
ATOM 547 C C . HIS A 1 70 ? 9.623 4.728 -5.150 1.00 73.25 70 HIS A C 1
ATOM 549 O O . HIS A 1 70 ? 9.205 4.968 -6.285 1.00 73.25 70 HIS A O 1
ATOM 555 N N . TRP A 1 71 ? 8.952 3.988 -4.275 1.00 76.19 71 TRP A N 1
ATOM 556 C CA . TRP A 1 71 ? 7.596 3.514 -4.513 1.00 76.19 71 TRP A CA 1
ATOM 557 C C . TRP A 1 71 ? 6.759 3.577 -3.245 1.00 76.19 71 TRP A C 1
ATOM 559 O O . TRP A 1 71 ? 7.268 3.494 -2.126 1.00 76.19 71 TRP A O 1
ATOM 569 N N . GLN A 1 72 ? 5.457 3.707 -3.452 1.00 81.19 72 GLN A N 1
ATOM 570 C CA . GLN A 1 72 ? 4.434 3.703 -2.426 1.00 81.19 72 GLN A CA 1
ATOM 571 C C . GLN A 1 72 ? 3.309 2.779 -2.895 1.00 81.19 72 GLN A C 1
ATOM 573 O O . GLN A 1 72 ? 2.818 2.915 -4.018 1.00 81.19 72 GLN A O 1
ATOM 578 N N . LEU A 1 73 ? 2.914 1.835 -2.048 1.00 83.81 73 LEU A N 1
ATOM 579 C CA . LEU A 1 73 ? 1.676 1.084 -2.199 1.00 83.81 73 LEU A CA 1
ATOM 580 C C . LEU A 1 73 ? 0.697 1.547 -1.141 1.00 83.81 73 LEU A C 1
ATOM 582 O O . LEU A 1 73 ? 0.920 1.288 0.036 1.00 83.81 73 LEU A O 1
ATOM 586 N N . LEU A 1 74 ? -0.394 2.167 -1.565 1.00 85.69 74 LEU A N 1
ATOM 587 C CA . LEU A 1 74 ? -1.541 2.399 -0.709 1.00 85.69 74 LEU A CA 1
ATOM 588 C C . LEU A 1 74 ? -2.474 1.193 -0.813 1.00 85.69 74 LEU A C 1
ATOM 590 O O . LEU A 1 74 ? -2.954 0.863 -1.894 1.00 85.69 74 LEU A O 1
ATOM 594 N N . ILE A 1 75 ? -2.717 0.547 0.313 1.00 86.56 75 ILE A N 1
ATOM 595 C CA . ILE A 1 75 ? -3.603 -0.595 0.476 1.00 86.56 75 ILE A CA 1
ATOM 596 C C . ILE A 1 75 ? -4.790 -0.120 1.307 1.00 86.56 75 ILE A C 1
ATOM 598 O O . ILE A 1 75 ? -4.633 0.414 2.408 1.00 86.56 75 ILE A O 1
ATOM 602 N N . THR A 1 76 ? -5.987 -0.318 0.777 1.00 86.00 76 THR A N 1
ATOM 603 C CA . THR A 1 76 ? -7.241 -0.060 1.479 1.00 86.00 76 THR A CA 1
ATOM 604 C C . THR A 1 76 ? -8.040 -1.345 1.528 1.00 86.00 76 THR A C 1
ATOM 606 O O . THR A 1 76 ? -8.130 -2.041 0.517 1.00 86.00 76 THR A O 1
ATOM 609 N N . LYS A 1 77 ? -8.635 -1.637 2.679 1.00 83.75 77 LYS A N 1
ATOM 610 C CA . LYS A 1 77 ? -9.542 -2.765 2.859 1.00 83.75 77 LYS A CA 1
ATOM 611 C C . LYS A 1 77 ? -10.920 -2.234 3.235 1.00 83.75 77 LYS A C 1
ATOM 613 O O . LYS A 1 77 ? -11.016 -1.302 4.035 1.00 83.75 77 LYS A O 1
ATOM 618 N N . ASP A 1 78 ? -11.968 -2.803 2.656 1.00 83.06 78 ASP A N 1
ATOM 619 C CA . ASP A 1 78 ? -13.335 -2.390 2.955 1.00 83.06 78 ASP A CA 1
ATOM 620 C C . ASP A 1 78 ? -13.641 -2.520 4.451 1.00 83.06 78 ASP A C 1
ATOM 622 O O . ASP A 1 78 ? -13.297 -3.510 5.095 1.00 83.06 78 ASP A O 1
ATOM 626 N N . ASN A 1 79 ? -14.357 -1.528 4.985 1.00 83.62 79 ASN A N 1
ATOM 627 C CA . ASN A 1 79 ? -14.785 -1.435 6.386 1.00 83.62 79 ASN A CA 1
ATOM 628 C C . ASN A 1 79 ? -13.662 -1.269 7.424 1.00 83.62 79 ASN A C 1
ATOM 630 O O . ASN A 1 79 ? -13.973 -1.172 8.610 1.00 83.62 79 ASN A O 1
ATOM 634 N N . GLU A 1 80 ? -12.395 -1.170 7.016 1.00 82.38 80 GLU A N 1
ATOM 635 C CA . GLU A 1 80 ? -11.331 -0.763 7.932 1.00 82.38 80 GLU A CA 1
ATOM 636 C C . GLU A 1 80 ? -11.304 0.766 8.076 1.00 82.38 80 GLU A C 1
ATOM 638 O O . GLU A 1 80 ? -11.415 1.493 7.081 1.00 82.38 80 GLU A O 1
ATOM 643 N N . PRO A 1 81 ? -11.129 1.298 9.298 1.00 83.25 81 PRO A N 1
ATOM 644 C CA . PRO A 1 81 ? -11.142 2.738 9.524 1.00 83.25 81 PRO A CA 1
ATOM 645 C C . PRO A 1 81 ? -9.807 3.411 9.159 1.00 83.25 81 PRO A C 1
ATOM 647 O O . PRO A 1 81 ? -9.669 4.617 9.343 1.00 83.25 81 PRO A O 1
ATOM 650 N N . PHE A 1 82 ? -8.823 2.665 8.648 1.00 79.38 82 PHE A N 1
ATOM 651 C CA . PHE A 1 82 ? -7.481 3.140 8.307 1.00 79.38 82 PHE A CA 1
ATOM 652 C C . PHE A 1 82 ? -7.015 2.595 6.953 1.00 79.38 82 PHE A C 1
ATOM 654 O O . PHE A 1 82 ? -7.541 1.617 6.426 1.00 79.38 82 PHE A O 1
ATOM 661 N N . GLN A 1 83 ? -5.985 3.228 6.397 1.00 86.06 83 GLN A N 1
ATOM 662 C CA . GLN A 1 83 ? -5.303 2.759 5.190 1.00 86.06 83 GLN A CA 1
ATOM 663 C C . GLN A 1 83 ? -3.874 2.346 5.539 1.00 86.06 83 GLN A C 1
ATOM 665 O O . GLN A 1 83 ? -3.264 2.926 6.439 1.00 86.06 83 GLN A O 1
ATOM 670 N N . VAL A 1 84 ? -3.321 1.381 4.810 1.00 84.69 84 VAL A N 1
ATOM 671 C CA . VAL A 1 84 ? -1.936 0.934 4.986 1.00 84.69 84 VAL A CA 1
ATOM 672 C C . VAL A 1 84 ? -1.118 1.390 3.796 1.00 84.69 84 VAL A C 1
ATOM 674 O O . VAL A 1 84 ? -1.440 1.072 2.660 1.00 84.69 84 VAL A O 1
ATOM 677 N N . CYS A 1 85 ? -0.040 2.117 4.043 1.00 83.38 85 CYS A N 1
ATOM 678 C CA . CYS A 1 85 ? 0.895 2.523 3.016 1.00 83.38 85 CYS A CA 1
ATOM 679 C C . CYS A 1 85 ? 2.234 1.818 3.215 1.00 83.38 85 CYS A C 1
ATOM 681 O O . CYS A 1 85 ? 2.888 1.997 4.239 1.00 83.38 85 CYS A O 1
ATOM 683 N N . LEU A 1 86 ? 2.659 1.025 2.236 1.00 80.56 86 LEU A N 1
ATOM 684 C CA . LEU A 1 86 ? 4.012 0.482 2.185 1.00 80.56 86 LEU A CA 1
ATOM 685 C C . LEU A 1 86 ? 4.874 1.433 1.366 1.00 80.56 86 LEU A C 1
ATOM 687 O O . LEU A 1 86 ? 4.613 1.641 0.183 1.00 80.56 86 LEU A O 1
ATOM 691 N N . HIS A 1 87 ? 5.896 2.014 1.980 1.00 78.06 87 HIS A N 1
ATOM 692 C CA . HIS A 1 87 ? 6.848 2.880 1.294 1.00 78.06 87 HIS A CA 1
ATOM 693 C C . HIS A 1 87 ? 8.188 2.173 1.176 1.00 78.06 87 HIS A C 1
ATOM 695 O O . HIS A 1 87 ? 8.788 1.816 2.186 1.00 78.06 87 HIS A O 1
ATOM 701 N N . GLY A 1 88 ? 8.690 2.023 -0.045 1.00 74.31 88 GLY A N 1
ATOM 702 C CA . GLY A 1 88 ? 10.042 1.540 -0.289 1.00 74.31 88 GLY A CA 1
ATOM 703 C C . GLY A 1 88 ? 10.939 2.661 -0.778 1.00 74.31 88 GLY A C 1
ATOM 704 O O . GLY A 1 88 ? 10.678 3.270 -1.818 1.00 74.31 88 GLY A O 1
ATOM 705 N N . LYS A 1 89 ? 12.041 2.899 -0.063 1.00 68.00 89 LYS A N 1
ATOM 706 C CA . LYS A 1 89 ? 13.093 3.822 -0.496 1.00 68.00 89 LYS A CA 1
ATOM 707 C C . LYS A 1 89 ? 14.439 3.118 -0.543 1.00 68.00 89 LYS A C 1
ATOM 709 O O . LYS A 1 89 ? 14.891 2.543 0.448 1.00 68.00 89 LYS A O 1
ATOM 714 N N . ILE A 1 90 ? 15.122 3.240 -1.678 1.00 60.34 90 ILE A N 1
ATOM 715 C CA . ILE A 1 90 ? 16.534 2.873 -1.786 1.00 60.34 90 ILE A CA 1
ATOM 716 C C . ILE A 1 90 ? 17.362 4.107 -1.417 1.00 60.34 90 ILE A C 1
ATOM 718 O O . ILE A 1 90 ? 17.316 5.127 -2.107 1.00 60.34 90 ILE A O 1
ATOM 722 N N . LYS A 1 91 ? 18.124 4.048 -0.318 1.00 54.72 91 LYS A N 1
ATOM 723 C CA . LYS A 1 91 ? 19.111 5.086 0.028 1.00 54.72 91 LYS A CA 1
ATOM 724 C C . LYS A 1 91 ? 20.499 4.454 0.113 1.00 54.72 91 LYS A C 1
ATOM 726 O O . LYS A 1 91 ? 20.864 3.865 1.127 1.00 54.72 91 LYS A O 1
ATOM 731 N N . GLY A 1 92 ? 21.290 4.601 -0.950 1.00 63.25 92 GLY A N 1
ATOM 732 C CA . GLY A 1 92 ? 22.586 3.924 -1.065 1.00 63.25 92 GLY A CA 1
ATOM 733 C C . GLY A 1 92 ? 22.396 2.417 -1.257 1.00 63.25 92 GLY A C 1
ATOM 734 O O . GLY A 1 92 ? 21.651 2.014 -2.141 1.00 63.25 92 GLY A O 1
ATOM 735 N N . SER A 1 93 ? 23.046 1.595 -0.429 1.00 52.94 93 SER A N 1
ATOM 736 C CA . SER A 1 93 ? 22.881 0.129 -0.403 1.00 52.94 93 SER A CA 1
ATOM 737 C C . SER A 1 93 ? 21.875 -0.368 0.644 1.00 52.94 93 SER A C 1
ATOM 739 O O . SER A 1 93 ? 21.649 -1.571 0.748 1.00 52.94 93 SER A O 1
ATOM 741 N N . ALA A 1 94 ? 21.292 0.532 1.442 1.00 53.06 94 ALA A N 1
ATOM 742 C CA . ALA A 1 94 ? 20.335 0.175 2.479 1.00 53.06 94 ALA A CA 1
ATOM 743 C C . ALA A 1 94 ? 18.903 0.305 1.946 1.00 53.06 94 ALA A C 1
ATOM 745 O O . ALA A 1 94 ? 18.464 1.389 1.548 1.00 53.06 94 ALA A O 1
ATOM 746 N N . GLU A 1 95 ? 18.176 -0.808 1.969 1.00 57.59 95 GLU A N 1
ATOM 747 C CA . GLU A 1 95 ? 16.746 -0.854 1.684 1.00 57.59 95 GLU A CA 1
ATOM 748 C C . GLU A 1 95 ? 15.980 -0.552 2.972 1.00 57.59 95 GLU A C 1
ATOM 750 O O . GLU A 1 95 ? 16.177 -1.215 3.992 1.00 57.59 95 GLU A O 1
ATOM 755 N N . ARG A 1 96 ? 15.114 0.463 2.935 1.00 60.16 96 ARG A N 1
ATOM 756 C CA . ARG A 1 96 ? 14.144 0.713 4.001 1.00 60.16 96 ARG A CA 1
ATOM 757 C C . ARG A 1 96 ? 12.746 0.599 3.414 1.00 60.16 96 ARG A C 1
ATOM 759 O O . ARG A 1 96 ? 12.414 1.329 2.480 1.00 60.16 96 ARG A O 1
ATOM 766 N N . ALA A 1 97 ? 11.980 -0.341 3.955 1.00 64.00 97 ALA A N 1
ATOM 767 C CA . ALA A 1 97 ? 10.541 -0.403 3.781 1.00 64.00 97 ALA A CA 1
ATOM 768 C C . ALA A 1 97 ? 9.904 0.100 5.079 1.00 64.00 97 ALA A C 1
ATOM 770 O O . ALA A 1 97 ? 10.253 -0.382 6.156 1.00 64.00 97 ALA A O 1
ATOM 771 N N . GLU A 1 98 ? 9.024 1.087 4.979 1.00 71.12 98 GLU A N 1
ATOM 772 C CA . GLU A 1 98 ? 8.249 1.614 6.102 1.00 71.12 98 GLU A CA 1
ATOM 773 C C . GLU A 1 98 ? 6.783 1.245 5.877 1.00 71.12 98 GLU A C 1
ATOM 775 O O . GLU A 1 98 ? 6.255 1.458 4.782 1.00 71.12 98 GLU A O 1
ATOM 780 N N . VAL A 1 99 ? 6.137 0.672 6.895 1.00 77.50 99 VAL A N 1
ATOM 781 C CA . VAL A 1 99 ? 4.686 0.471 6.895 1.00 77.50 99 VAL A CA 1
ATOM 782 C C . VAL A 1 99 ? 4.063 1.635 7.643 1.00 77.50 99 VAL A C 1
ATOM 784 O O . VAL A 1 99 ? 4.413 1.896 8.791 1.00 77.50 99 VAL A O 1
ATOM 787 N N . ILE A 1 100 ? 3.164 2.354 6.985 1.00 81.62 100 ILE A N 1
ATOM 788 C CA . ILE A 1 100 ? 2.539 3.562 7.512 1.00 81.62 100 ILE A CA 1
ATOM 789 C C . ILE A 1 100 ? 1.035 3.355 7.561 1.00 81.62 100 ILE A C 1
ATOM 791 O O . ILE A 1 100 ? 0.401 3.148 6.534 1.00 81.62 100 ILE A O 1
ATOM 795 N N . PHE A 1 101 ? 0.449 3.471 8.741 1.00 81.06 101 PHE A N 1
ATOM 796 C CA . PHE A 1 101 ? -0.997 3.502 8.908 1.00 81.06 101 PHE A CA 1
ATOM 797 C C . PHE A 1 101 ? -1.476 4.943 8.800 1.00 81.06 101 PHE A C 1
ATOM 799 O O . PHE A 1 101 ? -1.085 5.796 9.600 1.00 81.06 101 PHE A O 1
ATOM 806 N N . VAL A 1 102 ? -2.312 5.217 7.804 1.00 83.25 102 VAL A N 1
ATOM 807 C CA . VAL A 1 102 ? -2.944 6.519 7.587 1.00 83.25 102 VAL A CA 1
ATOM 808 C C . VAL A 1 102 ? -4.299 6.504 8.281 1.00 83.25 102 VAL A C 1
ATOM 810 O O . VAL A 1 102 ? -5.212 5.790 7.860 1.00 83.25 102 VAL A O 1
ATOM 813 N N . CYS A 1 103 ? -4.415 7.283 9.357 1.00 85.94 103 CYS A N 1
ATOM 814 C CA . CYS A 1 103 ? -5.605 7.316 10.198 1.00 85.94 103 CYS A CA 1
ATOM 815 C C . CYS A 1 103 ? -6.407 8.603 9.910 1.00 85.94 103 CYS A C 1
ATOM 817 O O . CYS A 1 103 ? -5.913 9.713 10.140 1.00 85.94 103 CYS A O 1
ATOM 819 N N . PRO A 1 104 ? -7.631 8.499 9.363 1.00 82.50 104 PRO A N 1
ATOM 820 C CA . PRO A 1 104 ? -8.452 9.660 9.032 1.00 82.50 104 PRO A CA 1
ATOM 821 C C . PRO A 1 104 ? -9.179 10.255 10.249 1.00 82.50 104 PRO A C 1
ATOM 823 O O . PRO A 1 104 ? -9.637 11.395 10.172 1.00 82.50 104 PRO A O 1
ATOM 826 N N . ASN A 1 105 ? -9.310 9.505 11.349 1.00 84.50 105 ASN A N 1
ATOM 827 C CA . ASN A 1 105 ? -10.030 9.901 12.561 1.00 84.50 105 ASN A CA 1
ATOM 828 C C . ASN A 1 105 ? -9.404 9.289 13.832 1.00 84.50 105 ASN A C 1
ATOM 830 O O . ASN A 1 105 ? -8.585 8.377 13.749 1.00 84.50 105 ASN A O 1
ATOM 834 N N . SER A 1 106 ? -9.833 9.769 15.002 1.00 84.12 106 SER A N 1
ATOM 835 C CA . SER A 1 106 ? -9.295 9.365 16.310 1.00 84.12 106 SER A CA 1
ATOM 836 C C . SER A 1 106 ? -9.553 7.899 16.678 1.00 84.12 106 SER A C 1
ATOM 838 O O . SER A 1 106 ? -8.756 7.300 17.387 1.00 84.12 106 SER A O 1
ATOM 840 N N . GLU A 1 107 ? -10.639 7.294 16.189 1.00 86.00 107 GLU A N 1
ATOM 841 C CA . GLU A 1 107 ? -10.938 5.874 16.431 1.00 86.00 107 GLU A CA 1
ATOM 842 C C . GLU A 1 107 ? -9.903 4.966 15.748 1.00 86.00 107 GLU A C 1
ATOM 844 O O . GLU A 1 107 ? -9.384 4.028 16.357 1.00 86.00 107 GLU A O 1
ATOM 849 N N . ALA A 1 108 ? -9.542 5.291 14.504 1.00 84.06 108 ALA A N 1
ATOM 850 C CA . ALA A 1 108 ? -8.472 4.619 13.776 1.00 84.06 108 ALA A CA 1
ATOM 851 C C . ALA A 1 108 ? -7.111 4.795 14.471 1.00 84.06 108 ALA A C 1
ATOM 853 O O . ALA A 1 108 ? -6.351 3.835 14.599 1.00 84.06 108 ALA A O 1
ATOM 854 N N . GLU A 1 109 ? -6.823 6.008 14.955 1.00 84.50 109 GLU A N 1
ATOM 855 C CA . GLU A 1 109 ? -5.586 6.318 15.683 1.00 84.50 109 GLU A CA 1
ATOM 856 C C . GLU A 1 109 ? -5.468 5.480 16.967 1.00 84.50 109 GLU A C 1
ATOM 858 O O . GLU A 1 109 ? -4.439 4.843 17.200 1.00 84.50 109 GLU A O 1
ATOM 863 N N . GLU A 1 110 ? -6.528 5.415 17.779 1.00 85.56 110 GLU A N 1
ATOM 864 C CA . GLU A 1 110 ? -6.559 4.625 19.015 1.00 85.56 110 GLU A CA 1
ATOM 865 C C . GLU A 1 110 ? -6.382 3.124 18.758 1.00 85.56 110 GLU A C 1
ATOM 867 O O . GLU A 1 110 ? -5.650 2.450 19.494 1.00 85.56 110 GLU A O 1
ATOM 872 N N . LEU A 1 111 ? -7.023 2.603 17.708 1.00 83.69 111 LEU A N 1
ATOM 873 C CA . LEU A 1 111 ? -6.915 1.204 17.302 1.00 83.69 111 LEU A CA 1
ATOM 874 C C . LEU A 1 111 ? -5.468 0.837 16.953 1.00 83.69 111 LEU A C 1
ATOM 876 O O . LEU A 1 111 ? -4.920 -0.109 17.525 1.00 83.69 111 LEU A O 1
ATOM 880 N N . VAL A 1 112 ? -4.831 1.612 16.071 1.00 83.25 112 VAL A N 1
ATOM 881 C CA . VAL A 1 112 ? -3.448 1.369 15.635 1.00 83.25 112 VAL A CA 1
ATOM 882 C C . VAL A 1 112 ? -2.468 1.560 16.796 1.00 83.25 112 VAL A C 1
ATOM 884 O O . VAL A 1 112 ? -1.601 0.713 17.023 1.00 83.25 112 VAL A O 1
ATOM 887 N N . ALA A 1 113 ? -2.627 2.622 17.592 1.00 81.94 113 ALA A N 1
ATOM 888 C CA . ALA A 1 113 ? -1.750 2.913 18.724 1.00 81.94 113 ALA A CA 1
ATOM 889 C C . ALA A 1 113 ? -1.813 1.842 19.825 1.00 81.94 113 ALA A C 1
ATOM 891 O O . ALA A 1 113 ? -0.811 1.590 20.501 1.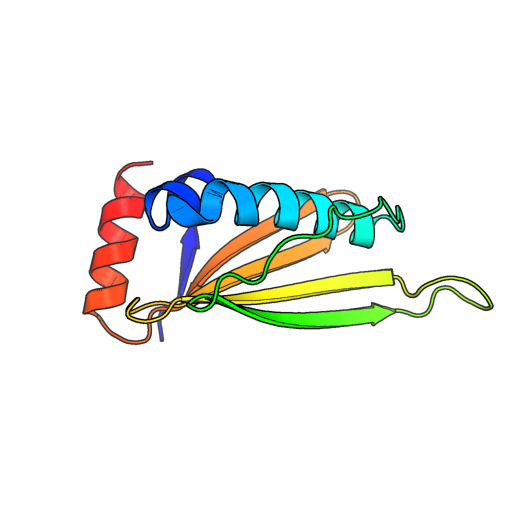00 81.94 113 ALA A O 1
ATOM 892 N N . ARG A 1 114 ? -2.973 1.205 20.032 1.00 82.56 114 ARG A N 1
ATOM 893 C CA . ARG A 1 114 ? -3.125 0.106 20.994 1.00 82.56 114 ARG A CA 1
ATOM 894 C C . ARG A 1 114 ? -2.328 -1.126 20.583 1.00 82.56 114 ARG A C 1
ATOM 896 O O . ARG A 1 114 ? -1.698 -1.739 21.441 1.00 82.56 114 ARG A O 1
ATOM 903 N N . GLU A 1 115 ? -2.363 -1.492 19.306 1.00 76.19 115 GLU A N 1
ATOM 904 C CA . GLU A 1 115 ? -1.662 -2.682 18.814 1.00 76.19 115 GLU A CA 1
ATOM 905 C C . GLU A 1 115 ? -0.157 -2.436 18.647 1.00 76.19 115 GLU A C 1
ATOM 907 O O . GLU A 1 115 ? 0.639 -3.311 18.978 1.00 76.19 115 GLU A O 1
ATOM 912 N N . ALA A 1 116 ? 0.255 -1.224 18.258 1.00 72.81 116 ALA A N 1
ATOM 913 C CA . ALA A 1 116 ? 1.670 -0.856 18.164 1.00 72.81 116 ALA A CA 1
ATOM 914 C C . ALA A 1 116 ? 2.407 -0.906 19.517 1.00 72.81 116 ALA A C 1
ATOM 916 O O . ALA A 1 116 ? 3.589 -1.222 19.562 1.00 72.81 116 ALA A O 1
ATOM 917 N N . LYS A 1 117 ? 1.715 -0.643 20.636 1.00 69.19 117 LYS A N 1
ATOM 918 C CA . LYS A 1 117 ? 2.280 -0.724 22.000 1.00 69.19 117 LYS A CA 1
ATOM 919 C C . LYS A 1 117 ? 2.480 -2.155 22.519 1.00 69.19 117 LYS A C 1
ATOM 921 O O . LYS A 1 117 ? 2.971 -2.316 23.635 1.00 69.19 117 LYS A O 1
ATOM 926 N N . LYS A 1 118 ? 2.041 -3.174 21.772 1.00 59.91 118 LYS A N 1
ATOM 927 C CA . LYS A 1 118 ? 2.220 -4.594 22.122 1.00 59.91 118 LYS A CA 1
ATOM 928 C C . LYS A 1 118 ? 3.476 -5.223 21.490 1.00 59.91 118 LYS A C 1
ATOM 930 O O . LYS A 1 118 ? 3.755 -6.375 21.813 1.00 59.91 118 LYS A O 1
ATOM 935 N N . SER A 1 119 ? 4.181 -4.496 20.613 1.00 50.06 119 SER A N 1
ATOM 936 C CA . SER A 1 119 ? 5.519 -4.824 20.072 1.00 50.06 119 SER A CA 1
ATOM 937 C C . SER A 1 119 ? 6.610 -4.338 21.027 1.00 50.06 119 SER A C 1
ATOM 939 O O . SER A 1 119 ? 7.635 -5.038 21.164 1.00 50.06 119 SER A O 1
#

Secondary structure (DSSP, 8-state):
-EEEEE-HHHHHHH-GGGHHHHHHHHHHHHHHHTT-------PPP-TTEEEEEEEEEE--STTSPPEEEEEEEEEEETT-SSEEEEEEEEETTEEEEEEEEEESSHHHHHHHHHHHTT-